Protein AF-A0A1A8RMF4-F1 (afdb_monomer_lite)

Foldseek 3Di:
DLVDFQDLPDDDQDPDDDDQLSVVVNVVVVVVVVVVVLLLQLLCQVDVQPVPVVHHPPDDPVVSVVVVVVSVVVVVVCVVVVVRPPSNPPPDDDPDDPRDPDDPVRDDPVSVVSNVVCSVVPGD

Radi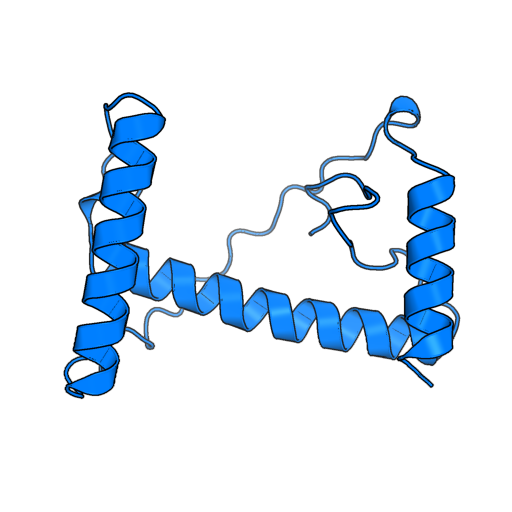us of gyration: 17.87 Å; chains: 1; bounding box: 43×40×39 Å

Organism: NCBI:txid451742

pLDDT: mean 83.28, std 14.97, range [47.78, 97.56]

InterPro domains:
  IPR027806 Harbinger transposase-derived nuclease domain [PF13359] (1-76)

Structure (mmCIF, N/CA/C/O backbone):
data_AF-A0A1A8RMF4-F1
#
_entry.id   AF-A0A1A8RMF4-F1
#
loop_
_atom_site.group_PDB
_atom_site.id
_atom_site.type_symbol
_atom_site.label_atom_id
_atom_site.label_alt_id
_atom_site.label_comp_id
_atom_site.label_asym_id
_atom_site.label_entity_id
_atom_site.label_seq_id
_atom_site.pdbx_PDB_ins_code
_atom_site.Cartn_x
_atom_site.Cartn_y
_atom_site.Cartn_z
_atom_site.occupancy
_atom_site.B_iso_or_equiv
_atom_site.auth_seq_id
_atom_site.auth_comp_id
_atom_site.auth_asym_id
_atom_site.auth_atom_id
_atom_site.pdbx_PDB_model_num
ATOM 1 N N . ASP A 1 1 ? -0.347 1.450 9.186 1.00 62.81 1 ASP A N 1
ATOM 2 C CA . ASP A 1 1 ? -1.024 2.688 8.727 1.00 62.81 1 ASP A CA 1
ATOM 3 C C . ASP A 1 1 ? -0.958 3.922 9.615 1.00 62.81 1 ASP A C 1
ATOM 5 O O . ASP A 1 1 ? -1.251 4.994 9.105 1.00 62.81 1 ASP A O 1
ATOM 9 N N . GLY A 1 2 ? -0.466 3.868 10.860 1.00 64.31 2 GLY A N 1
ATOM 10 C CA . GLY A 1 2 ? -0.229 5.088 11.665 1.00 64.31 2 GLY A CA 1
ATOM 11 C C . GLY A 1 2 ? 0.832 6.055 11.104 1.00 64.31 2 GLY A C 1
ATOM 12 O O . GLY A 1 2 ? 1.184 7.028 11.753 1.00 64.31 2 GLY A O 1
ATOM 13 N N . ARG A 1 3 ? 1.374 5.782 9.909 1.00 69.50 3 ARG A N 1
ATOM 14 C CA . ARG A 1 3 ? 2.322 6.648 9.191 1.00 69.50 3 ARG A CA 1
ATOM 15 C C . ARG A 1 3 ? 1.616 7.737 8.374 1.00 69.50 3 ARG A C 1
ATOM 17 O O . ARG A 1 3 ? 2.288 8.635 7.878 1.00 69.50 3 ARG A O 1
ATOM 24 N N . TYR A 1 4 ? 0.298 7.630 8.193 1.00 82.62 4 TYR A N 1
ATOM 25 C CA . TYR A 1 4 ? -0.485 8.542 7.368 1.00 82.62 4 TYR A CA 1
ATOM 26 C C . TYR A 1 4 ? -1.579 9.237 8.186 1.00 82.62 4 TYR A C 1
ATOM 28 O O . TYR A 1 4 ? -2.186 8.597 9.049 1.00 82.62 4 TYR A O 1
ATOM 36 N N . PRO A 1 5 ? -1.865 10.522 7.913 1.00 86.69 5 PRO A N 1
ATOM 37 C CA . PRO A 1 5 ? -2.999 11.202 8.521 1.00 86.69 5 PRO A CA 1
ATOM 38 C C . PRO A 1 5 ? -4.314 10.669 7.944 1.00 86.69 5 PRO A C 1
ATOM 40 O O . PRO A 1 5 ? -4.393 10.326 6.761 1.00 86.69 5 PRO A O 1
ATOM 43 N N . LEU A 1 6 ? -5.362 10.645 8.768 1.00 90.19 6 LEU A N 1
ATOM 44 C CA . LEU A 1 6 ? -6.715 10.371 8.292 1.00 90.19 6 LEU A CA 1
ATOM 45 C C . LEU A 1 6 ? -7.164 11.507 7.364 1.00 90.19 6 LEU A C 1
ATOM 47 O O . LEU A 1 6 ? -7.109 12.678 7.732 1.00 90.19 6 LEU A O 1
ATOM 51 N N . ARG A 1 7 ? -7.626 11.162 6.161 1.00 91.44 7 ARG A N 1
ATOM 52 C CA . ARG A 1 7 ? -8.178 12.116 5.188 1.00 91.44 7 ARG A CA 1
ATOM 53 C C . ARG A 1 7 ? -9.440 11.537 4.568 1.00 91.44 7 ARG A C 1
ATOM 55 O O . ARG A 1 7 ? -9.617 10.325 4.539 1.00 91.44 7 ARG A O 1
ATOM 62 N N . LYS A 1 8 ? -10.283 12.380 3.970 1.00 92.19 8 LYS A N 1
ATOM 63 C CA . LYS A 1 8 ? -11.513 11.945 3.268 1.00 92.19 8 LYS A CA 1
ATOM 64 C C . LYS A 1 8 ? -11.255 10.896 2.172 1.00 92.19 8 LYS A C 1
ATOM 66 O O . LYS A 1 8 ? -12.145 10.132 1.822 1.00 92.19 8 LYS A O 1
ATOM 71 N N . TRP A 1 9 ? -10.032 10.865 1.643 1.00 91.50 9 TRP A N 1
ATOM 72 C CA . TRP A 1 9 ? -9.551 9.952 0.604 1.00 91.50 9 TRP A CA 1
ATOM 73 C C . TRP A 1 9 ? -8.545 8.904 1.120 1.00 91.50 9 TRP A C 1
ATOM 75 O O . TRP A 1 9 ? -8.034 8.119 0.326 1.00 91.50 9 TRP A O 1
ATOM 85 N N . LEU A 1 10 ? -8.245 8.880 2.425 1.00 90.81 10 LEU A N 1
ATOM 86 C CA . LEU A 1 10 ? -7.294 7.947 3.034 1.00 90.81 10 LEU A CA 1
ATOM 87 C C . LEU A 1 10 ? -7.777 7.500 4.413 1.00 90.81 10 LEU A C 1
ATOM 89 O O . LEU A 1 10 ? -7.628 8.218 5.402 1.00 90.81 10 LEU A O 1
ATOM 93 N N . MET A 1 11 ? -8.349 6.299 4.463 1.00 91.38 11 MET A N 1
ATOM 94 C CA . MET A 1 11 ? -8.859 5.689 5.688 1.00 91.38 11 MET A CA 1
ATOM 95 C C . MET A 1 11 ? -7.743 5.001 6.473 1.00 91.38 11 MET A C 1
ATOM 97 O O . MET A 1 11 ? -6.985 4.196 5.929 1.00 91.38 11 MET A O 1
ATOM 101 N N . THR A 1 12 ? -7.678 5.280 7.772 1.00 92.06 12 THR A N 1
ATOM 102 C CA . THR A 1 12 ? -6.710 4.685 8.700 1.00 92.06 12 THR A CA 1
ATOM 103 C C . THR A 1 12 ? -7.421 3.899 9.807 1.00 92.06 12 THR A C 1
ATOM 105 O O . THR A 1 12 ? -8.606 4.159 10.076 1.00 92.06 12 THR A O 1
ATOM 108 N N . PRO A 1 13 ? -6.735 2.943 10.460 1.00 92.31 13 PRO A N 1
ATOM 109 C CA . PRO A 1 13 ? -7.265 2.228 11.615 1.00 92.31 13 PRO A CA 1
ATOM 110 C C . PRO A 1 13 ? -7.702 3.175 12.738 1.00 92.31 13 PRO A C 1
ATOM 112 O O . PRO A 1 13 ? -7.158 4.270 12.904 1.00 92.31 13 PRO A O 1
ATOM 115 N N . VAL A 1 14 ? -8.693 2.751 13.516 1.00 92.38 14 VAL A N 1
ATOM 116 C CA . VAL A 1 14 ? -9.075 3.407 14.771 1.00 92.38 14 VAL A CA 1
ATOM 117 C C . VAL A 1 14 ? -8.021 3.060 15.822 1.00 92.38 14 VAL A C 1
ATOM 119 O O . VAL A 1 14 ? -7.749 1.881 16.033 1.00 92.38 14 VAL A O 1
ATOM 122 N N . GLU A 1 15 ? -7.409 4.059 16.459 1.00 88.12 15 GLU A N 1
ATOM 123 C CA . GLU A 1 15 ? -6.335 3.839 17.447 1.00 88.12 15 GLU A CA 1
ATOM 124 C C . GLU A 1 15 ? -6.842 3.149 18.718 1.00 88.12 15 GLU A C 1
ATOM 126 O O . GLU A 1 15 ? -6.204 2.229 19.222 1.00 88.12 15 GLU A O 1
ATOM 131 N N . HIS A 1 16 ? -8.016 3.565 19.196 1.00 89.69 16 HIS A N 1
ATOM 132 C CA . HIS A 1 16 ? -8.650 3.059 20.411 1.00 89.69 16 HIS A CA 1
ATOM 133 C C . HIS A 1 16 ? -10.066 2.570 20.069 1.00 89.69 16 HIS A C 1
ATOM 135 O O . HIS A 1 16 ? -11.023 3.306 20.287 1.00 89.69 16 HIS A O 1
ATOM 141 N N . PRO A 1 17 ? -10.212 1.388 19.439 1.00 92.69 17 PRO A N 1
ATOM 142 C CA . PRO A 1 17 ? -11.526 0.834 19.129 1.00 92.69 17 PRO A CA 1
ATOM 143 C C . PRO A 1 17 ? -12.255 0.459 20.425 1.00 92.69 17 PRO A C 1
ATOM 145 O O . PRO A 1 17 ? -11.715 -0.271 21.256 1.00 92.69 17 PRO A O 1
ATOM 148 N N . GLU A 1 18 ? -13.485 0.939 20.588 1.00 94.38 18 GLU A N 1
ATOM 149 C CA . GLU A 1 18 ? -14.325 0.674 21.764 1.00 94.38 18 GLU A CA 1
ATOM 150 C C . GLU A 1 18 ? -15.543 -0.187 21.409 1.00 94.38 18 GLU A C 1
ATOM 152 O O . GLU A 1 18 ? -16.074 -0.909 22.255 1.00 94.38 18 GLU A O 1
ATOM 157 N N . SER A 1 19 ? -15.976 -0.157 20.146 1.00 94.94 19 SER A N 1
ATOM 158 C CA . SER A 1 19 ? -17.140 -0.908 19.667 1.00 94.94 19 SER A CA 1
ATOM 159 C C . SER A 1 19 ? -16.759 -2.137 18.826 1.00 94.94 19 SER A C 1
ATOM 161 O O . SER A 1 19 ? -15.762 -2.102 18.099 1.00 94.94 19 SER A O 1
ATOM 163 N N . PRO A 1 20 ? -17.573 -3.217 18.829 1.00 95.88 20 PRO A N 1
ATOM 164 C CA . PRO A 1 20 ? -17.357 -4.379 17.958 1.00 95.88 20 PRO A CA 1
ATOM 165 C C . PRO A 1 20 ? -17.198 -4.019 16.474 1.00 95.88 20 PRO A C 1
ATOM 167 O O . PRO A 1 20 ? -16.357 -4.600 15.790 1.00 95.88 20 PRO A O 1
ATOM 170 N N . ALA A 1 21 ? -17.945 -3.021 15.993 1.00 96.19 21 ALA A N 1
ATOM 171 C CA . ALA A 1 21 ? -17.852 -2.521 14.625 1.00 96.19 21 ALA A CA 1
ATOM 172 C C . ALA A 1 21 ? -16.470 -1.918 14.312 1.00 96.19 21 ALA A C 1
ATOM 174 O O . ALA A 1 21 ? -15.900 -2.192 13.258 1.00 96.19 21 ALA A O 1
ATOM 175 N N . GLU A 1 22 ? -15.890 -1.143 15.233 1.00 95.81 22 GLU A N 1
ATOM 176 C CA . GLU A 1 22 ? -14.538 -0.588 15.072 1.00 95.81 22 GLU A CA 1
ATOM 177 C C . GLU A 1 22 ? -13.464 -1.681 15.090 1.00 95.81 22 GLU A C 1
ATOM 179 O O . GLU A 1 22 ? -12.517 -1.623 14.302 1.00 95.81 22 GLU A O 1
ATOM 184 N N . PHE A 1 23 ? -13.625 -2.709 15.932 1.00 95.50 23 PHE A N 1
ATOM 185 C CA . PHE A 1 23 ? -12.738 -3.876 15.915 1.00 95.50 23 PHE A CA 1
ATOM 186 C C . PHE A 1 23 ? -12.799 -4.606 14.570 1.00 95.50 23 PHE A C 1
ATOM 188 O O . PHE A 1 23 ? -11.753 -4.895 13.987 1.00 95.50 23 PHE A O 1
ATOM 195 N N . GLN A 1 24 ? -13.998 -4.871 14.044 1.00 96.62 24 GLN A N 1
ATOM 196 C CA . GLN A 1 24 ? -14.164 -5.508 12.734 1.00 96.62 24 GLN A CA 1
ATOM 197 C C . GLN A 1 24 ? -13.591 -4.656 11.597 1.00 96.62 24 GLN A C 1
ATOM 199 O O . GLN A 1 24 ? -12.918 -5.185 10.711 1.00 96.62 24 GLN A O 1
ATOM 204 N N . TYR A 1 25 ? -13.805 -3.340 11.640 1.00 95.94 25 TYR A N 1
ATOM 205 C CA . TYR A 1 25 ? -13.207 -2.404 10.693 1.00 95.94 25 TYR A CA 1
ATOM 206 C C . TYR A 1 25 ? -11.678 -2.491 10.711 1.00 95.94 25 TYR A C 1
ATOM 208 O O . TYR A 1 25 ? -11.061 -2.642 9.658 1.00 95.94 25 TYR A O 1
ATOM 216 N N . ASN A 1 26 ? -11.058 -2.466 11.894 1.00 94.94 26 ASN A N 1
ATOM 217 C CA . ASN A 1 26 ? -9.608 -2.588 12.023 1.00 94.94 26 ASN A CA 1
ATOM 218 C C . ASN A 1 26 ? -9.093 -3.946 11.523 1.00 94.94 26 ASN A C 1
ATOM 220 O O . ASN A 1 26 ? -8.059 -3.989 10.860 1.00 94.94 26 ASN A O 1
ATOM 224 N N . LEU A 1 27 ? -9.808 -5.045 11.787 1.00 94.12 27 LEU A N 1
ATOM 225 C CA . LEU A 1 27 ? -9.453 -6.369 11.262 1.00 94.12 27 LEU A CA 1
ATOM 226 C C . LEU A 1 27 ? -9.479 -6.399 9.729 1.00 94.12 27 LEU A C 1
ATOM 228 O O . LEU A 1 27 ? -8.528 -6.872 9.106 1.00 94.12 27 LEU A O 1
ATOM 232 N N . ALA A 1 28 ? -10.532 -5.858 9.114 1.00 94.38 28 ALA A N 1
ATOM 233 C CA . ALA A 1 28 ? -10.630 -5.756 7.661 1.00 94.38 28 ALA A CA 1
ATOM 234 C C . ALA A 1 28 ? -9.549 -4.837 7.074 1.00 94.38 28 ALA A C 1
ATOM 236 O O . ALA A 1 28 ? -8.990 -5.134 6.014 1.00 94.38 28 ALA A O 1
ATOM 237 N N . HIS A 1 29 ? -9.225 -3.746 7.773 1.00 92.75 29 HIS A N 1
ATOM 238 C CA . HIS A 1 29 ? -8.156 -2.823 7.398 1.00 92.75 29 HIS A CA 1
ATOM 239 C C . HIS A 1 29 ? -6.800 -3.541 7.366 1.00 92.75 29 HIS A C 1
ATOM 241 O O . HIS A 1 29 ? -6.140 -3.553 6.327 1.00 92.75 29 HIS A O 1
ATOM 247 N N . VAL A 1 30 ? -6.447 -4.254 8.443 1.00 89.50 30 VAL A N 1
ATOM 248 C CA . VAL A 1 30 ? -5.209 -5.047 8.535 1.00 89.50 30 VAL A CA 1
ATOM 249 C C . VAL A 1 30 ? -5.138 -6.110 7.440 1.00 89.50 30 VAL A C 1
ATOM 251 O O . VAL A 1 30 ? -4.122 -6.198 6.753 1.00 89.50 30 VAL A O 1
ATOM 254 N N . ALA A 1 31 ? -6.210 -6.878 7.231 1.00 89.38 31 ALA A N 1
ATOM 255 C CA . ALA A 1 31 ? -6.248 -7.911 6.196 1.00 89.38 31 ALA A CA 1
ATOM 256 C C . ALA A 1 31 ? -6.048 -7.322 4.787 1.00 89.38 31 ALA A C 1
ATOM 258 O O . ALA A 1 31 ? -5.314 -7.873 3.966 1.00 89.38 31 ALA A O 1
ATOM 259 N N . THR A 1 32 ? -6.662 -6.168 4.514 1.00 90.75 32 THR A N 1
ATOM 260 C CA . THR A 1 32 ? -6.494 -5.460 3.239 1.00 90.75 32 THR A CA 1
ATOM 261 C C . THR A 1 32 ? -5.057 -4.970 3.071 1.00 90.75 32 THR A C 1
ATOM 263 O O . THR A 1 32 ? -4.453 -5.183 2.017 1.00 90.75 32 THR A O 1
ATOM 266 N N . HIS A 1 33 ? -4.488 -4.356 4.112 1.00 87.25 33 HIS A N 1
ATOM 267 C CA . HIS A 1 33 ? -3.110 -3.880 4.096 1.00 87.25 33 HIS A CA 1
ATOM 268 C C . HIS A 1 33 ? -2.133 -5.034 3.855 1.00 87.25 33 HIS A C 1
ATOM 270 O O . HIS A 1 33 ? -1.244 -4.902 3.022 1.00 87.25 33 HIS A O 1
ATOM 276 N N . GLU A 1 34 ? -2.320 -6.184 4.508 1.00 86.75 34 GLU A N 1
ATOM 277 C CA . GLU A 1 34 ? -1.465 -7.364 4.339 1.00 86.75 34 GLU A CA 1
ATOM 278 C C . GLU A 1 34 ? -1.400 -7.839 2.878 1.00 86.75 34 GLU A C 1
ATOM 280 O O . GLU A 1 34 ? -0.313 -8.127 2.368 1.00 86.75 34 GLU A O 1
ATOM 285 N N . ILE A 1 35 ? -2.538 -7.869 2.177 1.00 88.06 35 ILE A N 1
ATOM 286 C CA . ILE A 1 35 ? -2.601 -8.247 0.757 1.00 88.06 35 ILE A CA 1
ATOM 287 C C . ILE A 1 35 ? -1.818 -7.251 -0.106 1.00 88.06 35 ILE A C 1
ATOM 289 O O . ILE A 1 35 ? -1.025 -7.658 -0.963 1.00 88.06 35 ILE A O 1
ATOM 293 N N . VAL A 1 36 ? -2.019 -5.951 0.119 1.00 87.69 36 VAL A N 1
ATOM 294 C CA . VAL A 1 36 ? -1.334 -4.880 -0.621 1.00 87.69 36 VAL A CA 1
ATOM 295 C C . VAL A 1 36 ? 0.176 -4.967 -0.412 1.00 87.69 36 VAL A C 1
ATOM 297 O O . VAL A 1 36 ? 0.945 -5.018 -1.373 1.00 87.69 36 VAL A O 1
ATOM 300 N N . ASP A 1 37 ? 0.596 -5.076 0.840 1.00 86.06 37 ASP A N 1
ATOM 301 C CA . ASP A 1 37 ? 1.988 -5.208 1.248 1.00 86.06 37 ASP A CA 1
ATOM 302 C C . ASP A 1 37 ? 2.663 -6.433 0.621 1.00 86.06 37 ASP A C 1
ATOM 304 O O . ASP A 1 37 ? 3.765 -6.345 0.071 1.00 86.06 37 ASP A O 1
ATOM 308 N N . ARG A 1 38 ? 1.995 -7.592 0.675 1.00 85.38 38 ARG A N 1
ATOM 309 C CA . ARG A 1 38 ? 2.485 -8.832 0.066 1.00 85.38 38 ARG A CA 1
ATOM 310 C C . ARG A 1 38 ? 2.643 -8.681 -1.444 1.00 85.38 38 ARG A C 1
ATOM 312 O O . ARG A 1 38 ? 3.640 -9.143 -2.000 1.00 85.38 38 ARG A O 1
ATOM 319 N N . THR A 1 39 ? 1.699 -8.006 -2.094 1.00 88.06 39 THR A N 1
ATOM 320 C CA . THR A 1 39 ? 1.734 -7.745 -3.537 1.00 88.06 39 THR A CA 1
ATOM 321 C C . THR A 1 39 ? 2.921 -6.856 -3.904 1.00 88.06 39 THR A C 1
ATOM 323 O O . THR A 1 39 ? 3.716 -7.219 -4.772 1.00 88.06 39 THR A O 1
ATOM 326 N N . PHE A 1 40 ? 3.120 -5.735 -3.202 1.00 86.69 40 PHE A N 1
ATOM 327 C CA . PHE A 1 40 ? 4.269 -4.860 -3.447 1.00 86.69 40 PHE A CA 1
ATOM 328 C C . PHE A 1 40 ? 5.600 -5.573 -3.207 1.00 86.69 40 PHE A C 1
ATOM 330 O O . PHE A 1 40 ? 6.504 -5.466 -4.039 1.00 86.69 40 PHE A O 1
ATOM 337 N N . ARG A 1 41 ? 5.707 -6.376 -2.141 1.00 84.62 41 ARG A N 1
ATOM 338 C CA . ARG A 1 41 ? 6.900 -7.195 -1.879 1.00 84.62 41 ARG A CA 1
ATOM 339 C C . ARG A 1 41 ? 7.179 -8.190 -3.005 1.00 84.62 41 ARG A C 1
ATOM 341 O O . ARG A 1 41 ? 8.335 -8.338 -3.405 1.00 84.62 41 ARG A O 1
ATOM 348 N N . ALA A 1 42 ? 6.154 -8.843 -3.551 1.00 86.19 42 ALA A N 1
ATOM 349 C CA . ALA A 1 42 ? 6.306 -9.762 -4.680 1.00 86.19 42 ALA A CA 1
ATOM 350 C C . ALA A 1 42 ? 6.782 -9.032 -5.950 1.00 86.19 42 ALA A C 1
ATOM 352 O O . ALA A 1 42 ? 7.707 -9.498 -6.623 1.00 86.19 42 ALA A O 1
ATOM 353 N N . ILE A 1 43 ? 6.217 -7.856 -6.242 1.00 88.94 43 ILE A N 1
ATOM 354 C CA . ILE A 1 43 ? 6.606 -7.019 -7.387 1.00 88.94 43 ILE A CA 1
ATOM 355 C C . ILE A 1 43 ? 8.055 -6.538 -7.245 1.00 88.94 43 ILE A C 1
ATOM 357 O O . ILE A 1 43 ? 8.850 -6.751 -8.159 1.00 88.94 43 ILE A O 1
ATOM 361 N N . GLN A 1 44 ? 8.437 -5.964 -6.099 1.00 86.44 44 GLN A N 1
ATOM 362 C CA . GLN A 1 44 ? 9.825 -5.561 -5.816 1.00 86.44 44 GLN A CA 1
ATOM 363 C C . GLN A 1 44 ? 10.780 -6.757 -5.868 1.00 86.44 44 GLN A C 1
ATOM 365 O O . GLN A 1 44 ? 11.932 -6.642 -6.291 1.00 86.44 44 GLN A O 1
ATOM 370 N N . THR A 1 45 ? 10.291 -7.937 -5.475 1.00 84.94 45 THR A N 1
ATOM 371 C CA . THR A 1 45 ? 11.086 -9.157 -5.518 1.00 84.94 45 THR A CA 1
ATOM 372 C C . THR A 1 45 ? 11.364 -9.607 -6.953 1.00 84.94 45 THR A C 1
ATOM 374 O O . THR A 1 45 ? 12.481 -10.028 -7.271 1.00 84.94 45 THR A O 1
ATOM 377 N N . ARG A 1 46 ? 10.373 -9.505 -7.836 1.00 87.00 46 ARG A N 1
ATOM 378 C CA . ARG A 1 46 ? 10.536 -9.848 -9.250 1.00 87.00 46 ARG A CA 1
ATOM 379 C C . ARG A 1 46 ? 11.353 -8.803 -10.000 1.00 87.00 46 ARG A C 1
ATOM 381 O O . ARG A 1 46 ? 12.276 -9.146 -10.733 1.00 87.00 46 ARG A O 1
ATOM 388 N N . PHE A 1 47 ? 11.030 -7.532 -9.803 1.00 88.94 47 PHE A N 1
ATOM 389 C CA . PHE A 1 47 ? 11.605 -6.415 -10.539 1.00 88.94 47 PHE A CA 1
ATOM 390 C C . PHE A 1 47 ? 12.566 -5.645 -9.644 1.00 88.94 47 PHE A C 1
ATOM 392 O O . PHE A 1 47 ? 12.196 -4.684 -8.975 1.00 88.94 47 PHE A O 1
ATOM 399 N N . ARG A 1 48 ? 13.840 -6.051 -9.666 1.00 85.38 48 ARG A N 1
ATOM 400 C CA . ARG A 1 48 ? 14.892 -5.460 -8.821 1.00 85.38 48 ARG A CA 1
ATOM 401 C C . ARG A 1 48 ? 15.142 -3.974 -9.059 1.00 85.38 48 ARG A C 1
ATOM 403 O O . ARG A 1 48 ? 15.748 -3.335 -8.214 1.00 85.38 48 ARG A O 1
ATOM 410 N N . CYS A 1 49 ? 14.654 -3.410 -10.162 1.00 88.25 49 CYS A N 1
ATOM 411 C CA . CYS A 1 49 ? 14.658 -1.963 -10.378 1.00 88.25 49 CYS A CA 1
ATOM 412 C C . CYS A 1 49 ? 13.760 -1.194 -9.388 1.00 88.25 49 CYS A C 1
ATOM 414 O O . CYS A 1 49 ? 13.938 0.010 -9.236 1.00 88.25 49 CYS A O 1
ATOM 416 N N . LEU A 1 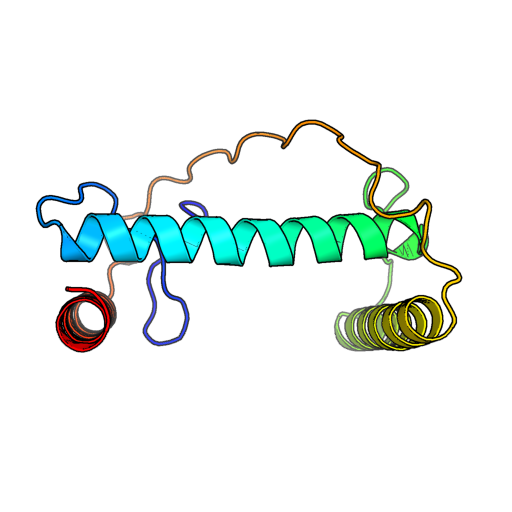50 ? 12.818 -1.870 -8.721 1.00 88.19 50 LEU A N 1
ATOM 417 C CA . LEU A 1 50 ? 11.946 -1.309 -7.682 1.00 88.19 50 LEU A CA 1
ATOM 418 C C . LEU A 1 50 ? 12.437 -1.616 -6.257 1.00 88.19 50 LEU A C 1
ATOM 420 O O . LEU A 1 50 ? 11.812 -1.197 -5.281 1.00 88.19 50 LEU A O 1
ATOM 424 N N . ASP A 1 51 ? 13.526 -2.374 -6.129 1.00 82.81 51 ASP A N 1
ATOM 425 C CA . ASP A 1 51 ? 14.106 -2.764 -4.850 1.00 82.81 51 ASP A CA 1
ATOM 426 C C . ASP A 1 51 ? 15.069 -1.680 -4.349 1.00 82.81 51 ASP A C 1
ATOM 428 O O . ASP A 1 51 ? 16.224 -1.599 -4.772 1.00 82.81 51 ASP A O 1
ATOM 432 N N . GLY A 1 52 ? 14.587 -0.869 -3.404 1.00 75.94 52 GLY A N 1
ATOM 433 C CA . GLY A 1 52 ? 15.342 0.241 -2.820 1.00 75.94 52 GLY A CA 1
ATOM 434 C C . GLY A 1 52 ? 16.641 -0.167 -2.116 1.00 75.94 52 GLY A C 1
ATOM 435 O O . GLY A 1 52 ? 17.506 0.685 -1.928 1.00 75.94 52 GLY A O 1
ATOM 436 N N . THR A 1 53 ? 16.837 -1.452 -1.783 1.00 77.75 53 THR A N 1
ATOM 437 C CA . THR A 1 53 ? 18.082 -1.933 -1.151 1.00 77.75 53 THR A CA 1
ATOM 438 C C . THR A 1 53 ? 19.300 -1.820 -2.069 1.00 77.75 53 THR A C 1
ATOM 440 O O . THR A 1 53 ? 20.423 -1.685 -1.587 1.00 77.75 53 THR A O 1
ATOM 443 N N . LYS A 1 54 ? 19.093 -1.835 -3.394 1.00 66.75 54 LYS A N 1
ATOM 444 C CA . LYS A 1 54 ? 20.156 -1.683 -4.405 1.00 66.75 54 LYS A CA 1
ATOM 445 C C . LYS A 1 54 ? 20.149 -0.311 -5.085 1.00 66.75 54 LYS A C 1
ATOM 447 O O . LYS A 1 54 ? 20.914 -0.094 -6.023 1.00 66.75 54 LYS A O 1
ATOM 452 N N . GLY A 1 55 ? 19.314 0.608 -4.597 1.00 70.12 55 GLY A N 1
ATOM 453 C CA . GLY A 1 55 ? 19.142 1.959 -5.121 1.00 70.12 55 GLY A CA 1
ATOM 454 C C . GLY A 1 55 ? 17.710 2.244 -5.574 1.00 70.12 55 GLY A C 1
ATOM 455 O O . GLY A 1 55 ? 16.942 1.346 -5.901 1.00 70.12 55 GLY A O 1
ATOM 456 N N . TYR A 1 56 ? 17.353 3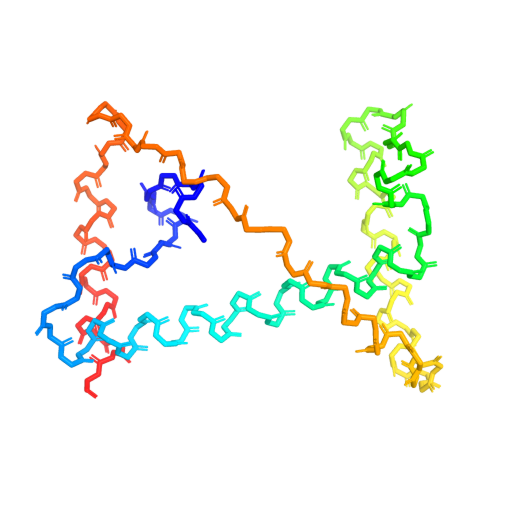.526 -5.595 1.00 81.69 56 TYR A N 1
ATOM 457 C CA . TYR A 1 56 ? 16.054 3.998 -6.075 1.00 81.69 56 TYR A CA 1
ATOM 458 C C . TYR A 1 56 ? 16.100 4.333 -7.569 1.00 81.69 56 TYR A C 1
ATOM 460 O O . TYR A 1 56 ? 17.167 4.646 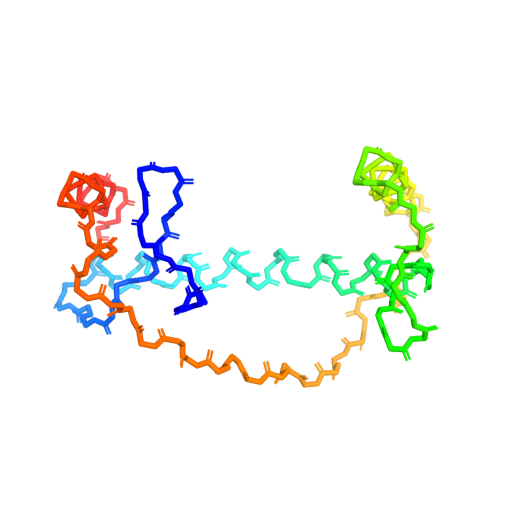-8.108 1.00 81.69 56 TYR A O 1
ATOM 468 N N . LEU A 1 57 ? 14.935 4.321 -8.225 1.00 88.56 57 LEU A N 1
ATOM 469 C CA . LEU A 1 57 ? 14.788 4.778 -9.607 1.00 88.56 57 LEU A CA 1
ATOM 470 C C . LEU A 1 57 ? 15.271 6.231 -9.746 1.00 88.56 57 LEU A C 1
ATOM 472 O O . LEU A 1 57 ? 14.696 7.145 -9.163 1.00 88.56 57 LEU A O 1
ATOM 476 N N . GLN A 1 58 ? 16.306 6.443 -10.558 1.00 90.25 58 GLN A N 1
ATOM 477 C CA . GLN A 1 58 ? 16.892 7.762 -10.831 1.00 90.25 58 GLN A CA 1
ATOM 478 C C . GLN A 1 58 ? 16.218 8.429 -12.041 1.00 90.25 58 GLN A C 1
ATOM 480 O O . GLN A 1 58 ? 16.874 8.852 -12.993 1.00 90.25 58 GLN A O 1
ATOM 485 N N . TYR A 1 59 ? 14.885 8.461 -12.044 1.00 93.00 59 TYR A N 1
ATOM 486 C CA . TYR A 1 59 ? 14.081 9.051 -13.114 1.00 93.00 59 TYR A CA 1
ATOM 487 C C . TYR A 1 59 ? 13.084 10.063 -12.553 1.00 93.00 59 TYR A C 1
ATOM 489 O O . TYR A 1 59 ? 12.776 10.045 -11.361 1.00 93.00 59 TYR A O 1
ATOM 497 N N . SER A 1 60 ? 12.544 10.921 -13.425 1.00 96.25 60 SER A N 1
ATOM 498 C CA . SER A 1 60 ? 11.456 11.820 -13.035 1.00 96.25 60 SER A CA 1
ATOM 499 C C . SER A 1 60 ? 10.262 11.026 -12.480 1.00 96.25 60 SER A C 1
ATOM 501 O O . SER A 1 60 ? 10.086 9.856 -12.850 1.00 96.25 60 SER A O 1
ATOM 503 N N . PRO A 1 61 ? 9.427 11.622 -11.612 1.00 95.38 61 PRO A N 1
ATOM 504 C CA . PRO A 1 61 ? 8.255 10.949 -11.054 1.00 95.38 61 PRO A CA 1
ATOM 505 C C . PRO A 1 61 ? 7.341 10.326 -12.120 1.00 95.38 61 PRO A C 1
ATOM 507 O O . PRO A 1 61 ? 6.859 9.211 -11.939 1.00 95.38 61 PRO A O 1
ATOM 510 N N . GLU A 1 62 ? 7.173 10.991 -13.264 1.00 97.31 62 GLU A N 1
ATOM 511 C CA . GLU A 1 62 ? 6.334 10.545 -14.386 1.00 97.31 62 GLU A CA 1
ATOM 512 C C . GLU A 1 62 ? 6.913 9.303 -15.075 1.00 97.31 62 GLU A C 1
ATOM 514 O O . GLU A 1 62 ? 6.198 8.379 -15.474 1.00 97.31 62 GLU A O 1
ATOM 519 N N . LYS A 1 63 ? 8.240 9.250 -15.212 1.00 96.12 63 LYS A N 1
ATOM 520 C CA . LYS A 1 63 ? 8.912 8.085 -15.788 1.00 96.12 63 LYS A CA 1
ATOM 521 C C . LYS A 1 63 ? 8.964 6.932 -14.789 1.00 96.12 63 LYS A C 1
ATOM 523 O O . LYS A 1 63 ? 8.753 5.785 -15.175 1.00 96.12 63 LYS A O 1
ATOM 528 N N . SER A 1 64 ? 9.183 7.226 -13.512 1.00 95.00 64 SER A N 1
ATOM 529 C CA . SER A 1 64 ? 9.151 6.237 -12.433 1.00 95.00 64 SER A CA 1
ATOM 530 C C . SER A 1 64 ? 7.767 5.599 -12.285 1.00 95.00 64 SER A C 1
ATOM 532 O O . SER A 1 64 ? 7.676 4.378 -12.157 1.00 95.00 64 SER A O 1
ATOM 534 N N . SER A 1 65 ? 6.684 6.379 -12.390 1.00 95.44 65 SER A N 1
ATOM 535 C CA . SER A 1 65 ? 5.315 5.848 -12.367 1.00 95.44 65 SER A CA 1
ATOM 536 C C . SER A 1 65 ? 5.017 4.966 -13.583 1.00 95.44 65 SER A C 1
ATOM 538 O O . SER A 1 65 ? 4.407 3.909 -13.437 1.00 95.44 65 SER A O 1
ATOM 540 N N . SER A 1 66 ? 5.527 5.333 -14.763 1.00 97.56 66 SER A N 1
ATOM 541 C CA . SER A 1 66 ? 5.416 4.514 -15.978 1.00 97.56 66 SER A CA 1
ATOM 542 C C . SER A 1 66 ? 6.146 3.169 -15.843 1.00 97.56 66 SER A C 1
ATOM 544 O O . SER A 1 66 ? 5.616 2.132 -16.241 1.00 97.56 66 SER A O 1
ATOM 546 N N . ILE A 1 67 ? 7.345 3.164 -15.245 1.00 95.94 67 ILE A N 1
ATOM 547 C CA . ILE A 1 67 ? 8.104 1.935 -14.956 1.00 95.94 67 ILE A CA 1
ATOM 548 C C . ILE A 1 67 ? 7.337 1.054 -13.965 1.00 95.94 67 ILE A C 1
ATOM 550 O O . ILE A 1 67 ? 7.172 -0.140 -14.212 1.00 95.94 67 ILE A O 1
ATOM 554 N N . LEU A 1 68 ? 6.831 1.638 -12.873 1.00 95.00 68 LEU A N 1
ATOM 555 C CA . LEU A 1 68 ? 6.035 0.918 -11.878 1.00 95.00 68 LEU A CA 1
ATOM 556 C C . LEU A 1 68 ? 4.793 0.276 -12.511 1.00 95.00 68 LEU A C 1
ATOM 558 O O . LEU A 1 68 ? 4.530 -0.903 -12.278 1.00 95.00 68 LEU A O 1
ATOM 562 N N . LEU A 1 69 ? 4.066 1.017 -13.354 1.00 96.94 69 LEU A N 1
ATOM 563 C CA . LEU A 1 69 ? 2.902 0.501 -14.074 1.00 96.94 69 LEU A CA 1
ATOM 564 C C . LEU A 1 69 ? 3.271 -0.696 -14.959 1.00 96.94 69 LEU A C 1
ATOM 566 O O . LEU A 1 69 ? 2.588 -1.719 -14.918 1.00 96.94 69 LEU A O 1
ATOM 570 N N . ALA A 1 70 ? 4.365 -0.600 -15.720 1.00 97.19 70 ALA A N 1
ATOM 571 C CA . ALA A 1 70 ? 4.846 -1.704 -16.546 1.00 97.19 70 ALA A CA 1
ATOM 572 C C . ALA A 1 70 ? 5.169 -2.950 -15.700 1.00 97.19 70 ALA A C 1
ATOM 574 O O . ALA A 1 70 ? 4.769 -4.056 -16.061 1.00 97.19 70 ALA A O 1
ATOM 575 N N . CYS A 1 71 ? 5.819 -2.781 -14.543 1.00 94.44 71 CYS A N 1
ATOM 576 C CA . CYS A 1 71 ? 6.073 -3.872 -13.600 1.00 94.44 71 CYS A CA 1
ATOM 577 C C . CYS A 1 71 ? 4.776 -4.518 -13.086 1.00 94.44 71 CYS A C 1
ATOM 579 O O . CYS A 1 71 ? 4.693 -5.743 -13.055 1.00 94.44 71 CYS A O 1
ATOM 581 N N . CYS A 1 72 ? 3.750 -3.735 -12.736 1.00 94.62 72 CYS A N 1
ATOM 582 C CA . CYS A 1 72 ? 2.449 -4.266 -12.311 1.00 94.62 72 CYS A CA 1
ATOM 583 C C . CYS A 1 72 ? 1.756 -5.068 -13.426 1.00 94.62 72 CYS A C 1
ATOM 585 O O . CYS A 1 72 ? 1.252 -6.164 -13.182 1.00 94.62 72 CYS A O 1
ATOM 587 N N . VAL A 1 73 ? 1.760 -4.559 -14.663 1.00 96.12 73 VAL A N 1
ATOM 588 C CA . VAL A 1 73 ? 1.174 -5.261 -15.819 1.00 96.12 73 VAL A CA 1
ATOM 589 C C . VAL A 1 73 ? 1.894 -6.586 -16.071 1.00 96.12 73 VAL A C 1
ATOM 591 O O . VAL A 1 73 ? 1.252 -7.630 -16.178 1.00 96.12 73 VAL A O 1
ATOM 594 N N . LEU A 1 74 ? 3.229 -6.569 -16.104 1.00 94.69 74 LEU A N 1
ATOM 595 C CA . LEU A 1 74 ? 4.036 -7.777 -16.286 1.00 94.69 74 LEU A CA 1
ATOM 596 C C . LEU A 1 74 ? 3.876 -8.763 -15.121 1.00 94.69 74 LEU A C 1
ATOM 598 O O . LEU A 1 74 ? 3.878 -9.974 -15.342 1.00 94.69 74 LEU A O 1
ATOM 602 N N . HIS A 1 75 ? 3.701 -8.267 -13.892 1.00 92.19 75 HIS A N 1
ATOM 603 C CA . HIS A 1 75 ? 3.407 -9.105 -12.733 1.00 92.19 75 HIS A CA 1
ATOM 604 C C . HIS A 1 75 ? 2.108 -9.891 -12.930 1.00 92.19 75 HIS A C 1
ATOM 606 O O . HIS A 1 75 ? 2.103 -11.112 -12.794 1.00 92.19 75 HIS A O 1
ATOM 612 N N . ASN A 1 76 ? 1.039 -9.206 -13.340 1.00 92.25 76 ASN A N 1
ATOM 613 C CA . ASN A 1 76 ? -0.268 -9.820 -13.566 1.00 92.25 76 ASN A CA 1
ATOM 614 C C . ASN A 1 76 ? -0.248 -10.856 -14.698 1.00 92.25 76 ASN A C 1
ATOM 616 O O . ASN A 1 76 ? -0.856 -11.917 -14.564 1.00 92.25 76 ASN A O 1
ATOM 620 N N . ILE A 1 77 ? 0.474 -10.585 -15.791 1.00 93.38 77 ILE A N 1
ATOM 621 C CA . ILE A 1 77 ? 0.643 -11.545 -16.897 1.00 93.38 77 ILE A CA 1
ATOM 622 C C . ILE A 1 77 ? 1.325 -12.826 -16.400 1.00 93.38 77 ILE A C 1
ATOM 624 O O . ILE A 1 77 ? 0.914 -13.936 -16.733 1.00 93.38 77 IL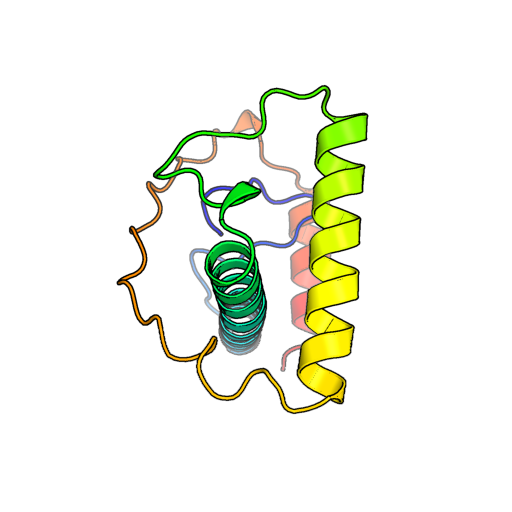E A O 1
ATOM 628 N N . SER A 1 78 ? 2.359 -12.676 -15.578 1.00 90.19 78 SER A N 1
ATOM 629 C CA . SER A 1 78 ? 3.098 -13.795 -14.992 1.00 90.19 78 SER A CA 1
ATOM 630 C C . SER A 1 78 ? 2.234 -14.637 -14.040 1.00 90.19 78 SER A C 1
ATOM 632 O O . SER A 1 78 ? 2.276 -15.866 -14.117 1.00 90.19 78 SER A O 1
ATOM 634 N N . LEU A 1 79 ? 1.384 -13.998 -13.218 1.00 88.38 79 LEU A N 1
ATOM 635 C CA . LEU A 1 79 ? 0.402 -14.681 -12.362 1.00 88.38 79 LEU A CA 1
ATOM 636 C C . LEU A 1 79 ? -0.568 -15.522 -13.200 1.00 88.38 79 LEU A C 1
ATOM 638 O O . LEU A 1 79 ? -0.778 -16.697 -12.909 1.00 88.38 79 LEU A O 1
ATOM 642 N N . GLN A 1 80 ? -1.116 -14.941 -14.270 1.00 89.94 80 GLN A N 1
ATOM 643 C CA . GLN A 1 80 ? -2.040 -15.628 -15.183 1.00 89.94 80 GLN A CA 1
ATOM 644 C C . GLN A 1 80 ? -1.381 -16.794 -15.926 1.00 89.94 80 GLN A C 1
ATOM 646 O O . GLN A 1 80 ? -2.040 -17.781 -16.240 1.00 89.94 80 GLN A O 1
ATOM 651 N N . SER A 1 81 ? -0.079 -16.687 -16.185 1.00 89.19 81 SER A N 1
ATOM 652 C CA . SER A 1 81 ? 0.702 -17.707 -16.888 1.00 89.19 81 SER A CA 1
ATOM 653 C C . SER A 1 81 ? 1.212 -18.816 -15.954 1.00 89.19 81 SER A C 1
ATOM 655 O O . SER A 1 81 ? 1.860 -19.749 -16.419 1.00 89.19 81 SER A O 1
ATOM 657 N N . GLY A 1 82 ? 0.966 -18.716 -14.639 1.00 82.56 82 GLY A N 1
ATOM 658 C CA . GLY A 1 82 ? 1.422 -19.689 -13.640 1.00 82.56 82 GLY A CA 1
ATOM 659 C C . GLY A 1 82 ? 2.930 -19.664 -13.362 1.00 82.56 82 GLY A C 1
ATOM 660 O O . GLY A 1 82 ? 3.452 -20.577 -12.729 1.00 82.56 82 GLY A O 1
ATOM 661 N N . LEU A 1 83 ? 3.642 -18.617 -13.793 1.00 76.31 83 LEU A N 1
ATOM 662 C CA . LEU A 1 83 ? 5.100 -18.482 -13.640 1.00 76.31 83 LEU A CA 1
ATOM 663 C C . LEU A 1 83 ? 5.527 -18.064 -12.215 1.00 76.31 83 LEU A C 1
ATOM 665 O O . LEU A 1 83 ? 6.715 -17.933 -11.927 1.00 76.31 83 LEU A O 1
ATOM 669 N N . ASP A 1 84 ? 4.562 -17.874 -11.312 1.00 65.12 84 ASP A N 1
ATOM 670 C CA . ASP A 1 84 ? 4.729 -17.101 -10.076 1.00 65.12 84 ASP A CA 1
ATOM 671 C C . ASP A 1 84 ? 4.779 -17.918 -8.782 1.00 65.12 84 ASP A C 1
ATOM 673 O O . ASP A 1 84 ? 4.781 -17.336 -7.693 1.00 65.12 84 ASP A O 1
ATOM 677 N N . ALA A 1 85 ? 4.890 -19.246 -8.885 1.00 59.06 85 ALA A N 1
ATOM 678 C CA . ALA A 1 85 ? 4.879 -20.164 -7.743 1.00 59.06 85 ALA A CA 1
ATOM 679 C C . ALA A 1 85 ? 5.901 -19.816 -6.635 1.00 59.06 85 ALA A C 1
ATOM 681 O O . ALA A 1 85 ? 5.639 -20.082 -5.469 1.00 59.06 85 ALA A O 1
ATOM 682 N N . TRP A 1 86 ? 7.024 -19.168 -6.971 1.00 57.59 86 TRP A N 1
ATOM 683 C CA . TRP A 1 86 ? 8.127 -18.882 -6.037 1.00 57.59 86 TRP A CA 1
ATOM 684 C C . TRP A 1 86 ? 8.179 -17.448 -5.482 1.00 57.59 86 TRP A C 1
ATOM 686 O O . TRP A 1 86 ? 8.847 -17.189 -4.483 1.00 57.59 86 TRP A O 1
ATOM 696 N N . THR A 1 87 ? 7.500 -16.473 -6.095 1.00 57.19 87 THR A N 1
ATOM 697 C CA . THR A 1 87 ? 7.622 -15.053 -5.682 1.00 57.19 87 THR A CA 1
ATOM 698 C C . THR A 1 87 ? 6.875 -14.698 -4.396 1.00 57.19 87 THR A C 1
ATOM 700 O O . THR A 1 87 ? 7.100 -13.627 -3.835 1.00 57.19 87 THR A O 1
ATOM 703 N N . LEU A 1 88 ? 6.001 -15.586 -3.922 1.00 54.41 88 LEU A N 1
ATOM 704 C CA . LEU A 1 88 ? 5.165 -15.388 -2.737 1.00 54.41 88 LEU A CA 1
ATOM 705 C C . LEU A 1 88 ? 5.837 -15.803 -1.417 1.00 54.41 88 LEU A C 1
ATOM 707 O O . LEU A 1 88 ? 5.228 -15.592 -0.369 1.00 54.41 88 LEU A O 1
ATOM 711 N N . GLU A 1 89 ? 7.047 -16.373 -1.462 1.00 52.34 89 GLU A N 1
ATOM 712 C CA . GLU A 1 89 ? 7.724 -16.980 -0.303 1.00 52.34 89 GLU A CA 1
ATOM 713 C C . GLU A 1 89 ? 8.697 -16.055 0.440 1.00 52.34 89 GLU A C 1
ATOM 715 O O . GLU A 1 89 ? 9.228 -16.438 1.480 1.00 52.34 89 GLU A O 1
ATOM 720 N N . ARG A 1 90 ? 8.950 -14.827 -0.036 1.00 51.03 90 ARG A N 1
ATOM 721 C CA . ARG A 1 90 ? 9.848 -13.913 0.688 1.00 51.03 90 ARG A CA 1
ATOM 722 C C . ARG A 1 90 ? 9.148 -13.320 1.919 1.00 51.03 90 ARG A C 1
ATOM 724 O O . ARG A 1 90 ? 8.621 -12.211 1.879 1.00 51.03 90 ARG A O 1
ATOM 731 N N . THR A 1 91 ? 9.187 -14.070 3.015 1.00 47.78 91 THR A N 1
ATOM 732 C CA . THR A 1 91 ? 8.865 -13.664 4.388 1.00 47.78 91 THR A CA 1
ATOM 733 C C . THR A 1 91 ? 10.053 -12.935 5.022 1.00 47.78 91 THR A C 1
ATOM 735 O O . THR A 1 91 ? 10.589 -13.371 6.037 1.00 47.78 91 THR A O 1
ATOM 738 N N . GLU A 1 92 ? 10.524 -11.847 4.410 1.00 51.75 92 GLU A N 1
ATOM 739 C CA . GLU A 1 92 ? 11.382 -10.925 5.166 1.00 51.75 92 GLU A CA 1
ATOM 740 C C . GLU A 1 92 ? 10.505 -10.277 6.253 1.00 51.75 92 GLU A C 1
ATOM 742 O O . GLU A 1 92 ? 9.386 -9.844 5.938 1.00 51.75 92 GLU A O 1
ATOM 747 N N . PRO A 1 93 ? 10.949 -10.247 7.523 1.00 47.97 93 PRO A N 1
ATOM 748 C CA . PRO A 1 93 ? 10.199 -9.619 8.599 1.00 47.97 93 PRO A CA 1
ATOM 749 C C . PRO A 1 93 ? 9.860 -8.172 8.244 1.00 47.97 93 PRO A C 1
ATOM 751 O O . PRO A 1 93 ? 10.699 -7.430 7.736 1.00 47.97 93 PRO A O 1
ATOM 754 N N . LEU A 1 94 ? 8.623 -7.767 8.527 1.00 54.53 94 LEU A N 1
ATOM 755 C CA . LEU A 1 94 ? 8.199 -6.377 8.407 1.00 54.53 94 LEU A CA 1
ATOM 756 C C . LEU A 1 94 ? 9.150 -5.498 9.230 1.00 54.53 94 LEU A C 1
ATOM 758 O O . LEU A 1 94 ? 9.207 -5.642 10.453 1.00 54.53 94 LEU A O 1
ATOM 762 N N . GLU A 1 95 ? 9.858 -4.557 8.598 1.00 51.62 95 GLU A N 1
ATOM 763 C CA . GLU A 1 95 ? 10.403 -3.434 9.355 1.00 51.62 95 GLU A CA 1
ATOM 764 C C . GLU A 1 95 ? 9.222 -2.718 10.007 1.00 51.62 95 GLU A C 1
ATOM 766 O O . GLU A 1 95 ? 8.322 -2.203 9.328 1.00 51.62 95 GLU A O 1
ATOM 771 N N . GLN A 1 96 ? 9.200 -2.728 11.339 1.00 49.25 96 GLN A N 1
ATOM 772 C CA . GLN A 1 96 ? 8.131 -2.093 12.084 1.00 49.25 96 GLN A CA 1
ATOM 773 C C . GLN A 1 96 ? 8.061 -0.611 11.690 1.00 49.25 96 GLN A C 1
ATOM 775 O O . GLN A 1 96 ? 9.069 0.099 11.750 1.00 49.25 96 GLN A O 1
ATOM 780 N N . PRO A 1 97 ? 6.881 -0.117 11.273 1.00 51.81 97 PRO A N 1
ATOM 781 C CA . PRO A 1 97 ? 6.611 1.308 11.214 1.00 51.81 97 PRO A CA 1
ATOM 782 C C . PRO A 1 97 ? 7.162 2.062 12.416 1.00 51.81 97 PRO A C 1
ATOM 784 O O . PRO A 1 97 ? 6.712 1.842 13.534 1.00 51.81 97 PRO A O 1
ATOM 787 N N . LYS A 1 98 ? 8.053 3.028 12.169 1.00 48.91 98 LYS A N 1
ATOM 788 C CA . LYS A 1 98 ? 8.161 4.170 13.075 1.00 48.91 98 LYS A CA 1
ATOM 789 C C . LYS A 1 98 ? 6.791 4.847 13.073 1.00 48.91 98 LYS A C 1
ATOM 791 O O . LYS A 1 98 ? 6.348 5.323 12.027 1.00 48.91 98 LYS A O 1
ATOM 796 N N . ILE A 1 99 ? 6.099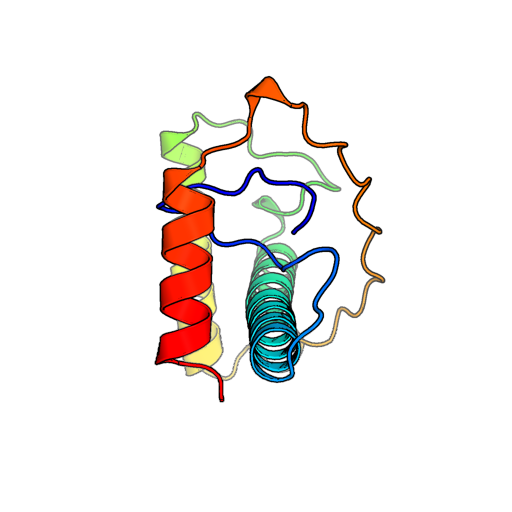 4.789 14.207 1.00 55.31 99 ILE A N 1
ATOM 797 C CA . ILE A 1 99 ? 4.863 5.534 14.432 1.00 55.31 99 ILE A CA 1
ATOM 798 C C . ILE A 1 99 ? 5.257 7.010 14.369 1.00 55.31 99 ILE A C 1
ATOM 800 O O . ILE A 1 99 ? 6.148 7.447 15.095 1.00 55.31 99 ILE A O 1
ATOM 804 N N . LEU A 1 100 ? 4.681 7.742 13.421 1.00 56.66 100 LEU A N 1
ATOM 805 C CA . LEU A 1 100 ? 4.803 9.192 13.376 1.00 56.66 100 LEU A CA 1
ATOM 806 C C . LEU A 1 100 ? 3.639 9.724 14.201 1.00 56.66 100 LEU A C 1
ATOM 808 O O . LEU A 1 100 ? 2.490 9.495 13.829 1.00 56.66 100 LEU A O 1
ATOM 812 N N . ASP A 1 101 ? 3.931 10.396 15.311 1.00 57.78 101 ASP A N 1
ATOM 813 C CA . ASP A 1 101 ? 2.894 11.082 16.078 1.00 57.78 101 ASP A CA 1
ATOM 814 C C . ASP A 1 101 ? 2.192 12.086 15.157 1.00 57.78 101 ASP A C 1
ATOM 816 O O . ASP A 1 101 ? 2.826 12.989 14.599 1.00 57.78 101 ASP A O 1
ATOM 820 N N . GLN A 1 102 ? 0.883 11.904 14.959 1.00 56.78 102 GLN A N 1
ATOM 821 C CA . GLN A 1 102 ? 0.081 12.849 14.192 1.00 56.78 102 GLN A CA 1
ATOM 822 C C . GLN A 1 102 ? 0.078 14.179 14.938 1.00 56.78 102 GLN A C 1
ATOM 824 O O . GLN A 1 102 ? -0.369 14.268 16.085 1.00 56.78 102 GLN A O 1
ATOM 829 N N . LYS A 1 103 ? 0.580 15.232 14.291 1.00 60.69 103 LYS A N 1
ATOM 830 C CA . LYS A 1 103 ? 0.504 16.568 14.870 1.00 60.69 103 LYS A CA 1
ATOM 831 C C . LYS A 1 103 ? -0.968 16.996 14.935 1.00 60.69 103 LYS A C 1
ATOM 833 O O . LYS A 1 103 ? -1.734 16.677 14.026 1.00 60.69 103 LYS A O 1
ATOM 838 N N . PRO A 1 104 ? -1.390 17.746 15.966 1.00 57.97 104 PRO A N 1
ATOM 839 C CA . PRO A 1 104 ? -2.791 18.150 16.134 1.00 57.97 104 PRO A CA 1
ATOM 840 C C . PRO A 1 104 ? -3.353 18.958 14.948 1.00 57.97 104 PRO A C 1
ATOM 842 O O . PRO A 1 104 ? -4.558 18.967 14.727 1.00 57.97 104 PRO A O 1
ATOM 845 N N . GLU A 1 105 ? -2.479 19.585 14.163 1.00 64.75 105 GLU A N 1
ATOM 846 C CA . GLU A 1 105 ? -2.778 20.332 12.934 1.00 64.75 105 GLU A CA 1
ATOM 847 C C . GLU A 1 105 ? -3.156 19.458 11.717 1.00 64.75 105 GLU A C 1
ATOM 849 O O . GLU A 1 105 ? -3.686 19.977 10.737 1.00 64.75 105 GLU A O 1
ATOM 854 N N . ASP A 1 106 ? -2.966 18.135 11.781 1.00 67.75 106 ASP A N 1
ATOM 855 C CA . ASP A 1 106 ? -3.334 17.198 10.708 1.00 67.75 106 ASP A CA 1
ATOM 856 C C . ASP A 1 106 ? -4.747 16.608 10.840 1.00 67.75 106 ASP A C 1
ATOM 858 O O . ASP A 1 106 ? -5.202 15.899 9.935 1.00 67.75 106 ASP A O 1
ATOM 862 N N . ARG A 1 107 ? -5.456 16.900 11.938 1.00 71.81 107 ARG A N 1
ATOM 863 C CA . ARG A 1 107 ? -6.791 16.351 12.205 1.00 71.81 107 ARG A CA 1
ATOM 864 C C . ARG A 1 107 ? -7.851 16.968 11.295 1.00 71.81 107 ARG A C 1
ATOM 866 O O . ARG A 1 107 ? -8.128 18.162 11.353 1.00 71.81 107 ARG A O 1
ATOM 873 N N . ASP A 1 108 ? -8.470 16.122 10.479 1.00 87.88 108 ASP A N 1
ATOM 874 C CA . ASP A 1 108 ? -9.594 16.466 9.609 1.00 87.88 108 ASP A CA 1
ATOM 875 C C . ASP A 1 108 ? -10.893 15.912 10.217 1.00 87.88 108 ASP A C 1
ATOM 877 O O . ASP A 1 108 ? -11.195 14.722 10.095 1.00 87.88 108 ASP A O 1
ATOM 881 N N . SER A 1 109 ? -11.659 16.778 10.888 1.00 89.44 109 SER A N 1
ATOM 882 C CA . SER A 1 109 ? -12.909 16.405 11.567 1.00 89.44 109 SER A CA 1
ATOM 883 C C . SER A 1 109 ? -13.944 15.793 10.619 1.00 89.44 109 SER A C 1
ATOM 885 O O . SER A 1 109 ? -14.695 14.901 11.007 1.00 89.44 109 SER A O 1
ATOM 887 N N . GLU A 1 110 ? -13.987 16.245 9.365 1.00 92.81 110 GLU A N 1
ATOM 888 C CA . GLU A 1 110 ? -14.894 15.673 8.370 1.00 92.81 110 GLU A CA 1
ATOM 889 C C . GLU A 1 110 ? -14.454 14.260 7.963 1.00 92.81 110 GLU A C 1
ATOM 891 O O . GLU A 1 110 ? -15.296 13.394 7.730 1.00 92.81 110 GLU A O 1
ATOM 896 N N . ALA A 1 111 ? -13.145 13.998 7.901 1.00 93.31 111 ALA A N 1
ATOM 897 C CA . ALA A 1 111 ? -12.630 12.658 7.633 1.00 93.31 111 ALA A CA 1
ATOM 898 C C . ALA A 1 111 ? -12.912 11.681 8.789 1.00 93.31 111 ALA A C 1
ATOM 900 O O . ALA A 1 111 ? -13.219 10.512 8.540 1.00 93.31 111 ALA A O 1
ATOM 901 N N . GLU A 1 112 ? -12.847 12.146 10.040 1.00 92.75 112 GLU A N 1
ATOM 902 C CA . GLU A 1 112 ? -13.235 11.351 11.214 1.00 92.75 112 GLU A CA 1
ATOM 903 C C . GLU A 1 112 ? -14.709 10.951 11.167 1.00 92.75 112 GLU A C 1
ATOM 905 O O . GLU A 1 112 ? -15.040 9.784 11.392 1.00 92.75 112 GLU A O 1
ATOM 910 N N . GLU A 1 113 ? -15.583 11.897 10.830 1.00 94.62 113 GLU A N 1
ATOM 911 C CA . GLU A 1 113 ? -17.016 11.648 10.702 1.00 94.62 113 GLU A CA 1
ATOM 912 C C . GLU A 1 113 ? -17.321 10.682 9.549 1.00 94.62 113 GLU A C 1
ATOM 914 O O . GLU A 1 113 ? -18.064 9.716 9.724 1.00 94.62 113 GLU A O 1
ATOM 919 N N . LEU A 1 114 ? -16.667 10.856 8.395 1.00 95.56 114 LEU A N 1
ATOM 920 C CA . LEU A 1 114 ? -16.789 9.933 7.265 1.00 95.56 114 LEU A CA 1
ATOM 921 C C . LEU A 1 114 ? -16.386 8.503 7.656 1.00 95.56 114 LEU A C 1
ATOM 923 O O . LEU A 1 114 ? -17.090 7.546 7.331 1.00 95.56 114 LEU A O 1
ATOM 927 N N . ARG A 1 115 ? -15.279 8.346 8.394 1.00 95.31 115 ARG A N 1
ATOM 928 C CA . ARG A 1 115 ? -14.844 7.034 8.884 1.00 95.31 115 ARG A CA 1
ATOM 929 C C . ARG A 1 115 ? -15.886 6.419 9.818 1.00 95.31 115 ARG A C 1
ATOM 931 O O . ARG A 1 115 ? -16.221 5.252 9.638 1.00 95.31 115 ARG A O 1
ATOM 938 N N . LYS A 1 116 ? -16.442 7.184 10.765 1.00 94.69 116 LYS A N 1
ATOM 939 C CA . LYS A 1 116 ? -17.509 6.699 11.663 1.00 94.69 116 LYS A CA 1
ATOM 940 C C . LYS A 1 116 ? -18.735 6.227 10.886 1.00 94.69 116 LYS A C 1
ATOM 942 O O . LYS A 1 116 ? -19.262 5.156 11.176 1.00 94.69 116 LYS A O 1
ATOM 947 N N . GLN A 1 117 ? -19.149 6.975 9.865 1.00 95.56 117 GLN A N 1
ATOM 948 C CA . GLN A 1 117 ? -20.270 6.596 9.004 1.00 95.56 117 GLN A CA 1
ATOM 949 C C . GLN A 1 117 ? -19.997 5.301 8.231 1.00 95.56 117 GLN A C 1
ATOM 951 O O . GLN A 1 117 ? -20.874 4.442 8.158 1.00 95.56 117 GLN A O 1
ATOM 956 N N . ILE A 1 118 ? -18.786 5.129 7.689 1.00 95.69 118 ILE A N 1
ATOM 957 C CA . ILE A 1 118 ? -18.375 3.886 7.017 1.00 95.69 118 ILE A CA 1
ATOM 958 C C . ILE A 1 118 ? -18.422 2.711 7.993 1.00 95.69 118 ILE A C 1
ATOM 960 O O . ILE A 1 118 ? -19.001 1.678 7.659 1.00 95.69 118 ILE A O 1
ATOM 964 N N . ILE A 1 119 ? -17.847 2.876 9.189 1.00 96.50 119 ILE A N 1
ATOM 965 C CA . ILE A 1 119 ? -17.820 1.839 10.225 1.00 96.50 119 ILE A CA 1
ATOM 966 C C . ILE A 1 119 ? -19.245 1.428 10.580 1.00 96.50 119 ILE A C 1
ATOM 968 O O . ILE A 1 119 ? -19.594 0.263 10.434 1.00 96.50 119 ILE A O 1
ATOM 972 N N . HIS A 1 120 ? -20.093 2.390 10.937 1.00 94.50 120 HIS A N 1
ATOM 973 C CA . HIS A 1 120 ? -21.474 2.124 11.328 1.00 94.50 120 HIS A CA 1
ATOM 974 C C . HIS A 1 120 ? -22.301 1.459 10.217 1.00 94.50 120 HIS A C 1
ATOM 976 O O . HIS A 1 120 ? -23.150 0.617 10.491 1.00 94.50 120 HIS A O 1
ATOM 982 N N . LYS A 1 121 ? -22.065 1.833 8.955 1.00 95.44 121 LYS A N 1
ATOM 983 C CA . LYS A 1 121 ? -22.833 1.327 7.813 1.00 95.44 121 LYS A CA 1
ATOM 984 C C . LYS A 1 121 ? -22.405 -0.070 7.357 1.00 95.44 121 LYS A C 1
ATOM 986 O O . LYS A 1 121 ? -23.237 -0.800 6.823 1.00 95.44 121 LYS A O 1
ATOM 991 N N . HIS A 1 122 ? -21.122 -0.408 7.482 1.00 95.69 122 HIS A N 1
ATOM 992 C CA . HIS A 1 122 ? -20.542 -1.595 6.840 1.00 95.69 122 HIS A CA 1
ATOM 993 C C . HIS A 1 122 ? -19.999 -2.648 7.807 1.00 95.69 122 HIS A C 1
ATOM 995 O O . HIS A 1 122 ? -19.745 -3.769 7.374 1.00 95.69 122 HIS A O 1
ATOM 1001 N N . PHE A 1 123 ? -19.833 -2.314 9.085 1.00 92.88 123 PHE A N 1
ATOM 1002 C CA . PHE A 1 123 ? -19.279 -3.202 10.099 1.00 92.88 123 PHE A CA 1
ATOM 1003 C C . PHE A 1 123 ? -20.267 -3.253 11.275 1.00 92.88 123 PHE A C 1
ATOM 1005 O O . PHE A 1 123 ? -20.662 -2.217 11.809 1.00 92.88 123 PHE A O 1
ATOM 1012 N N . SER A 1 124 ? -20.754 -4.445 11.626 1.00 78.44 124 SER A N 1
ATOM 1013 C CA . SER A 1 124 ? -21.775 -4.673 12.667 1.00 78.44 124 SER A CA 1
ATOM 1014 C C . SER A 1 124 ? -21.455 -5.921 13.467 1.00 78.44 124 SER A C 1
ATOM 1016 O O . SER A 1 124 ? -21.159 -6.962 12.842 1.00 78.44 124 SER A O 1
#

Sequence (124 aa):
DGRYPLRKWLMTPVEHPESPAEFQYNLAHVATHEIVDRTFRAIQTRFRCLDGTKGYLQYSPEKSSSILLACCVLHNISLQSGLDAWTLERTEPLEQPKILDQKPEDRDSEAEELRKQIIHKHFS

Secondary structure (DSSP, 8-state):
-TTS--BTTB----SS--SHHHHHHHHHHHHHHHHHHHHHHHHHHH-GGG-GGG----S-HHHHHHHHHHHHHHHHHHHHTTTTTTTT---PPPPP----PPPGGG--HHHHHHHHHHHHHH--